Protein AF-A0A962M1P3-F1 (afdb_monomer)

Foldseek 3Di:
DLVVLQVVLVVLQVVLVVQVVCLVPPCVVPDDPVVSVVSVVVSVVSNVVSVVSNVLSVVCVVCVPDPVSD

Structure (mmCIF, N/CA/C/O backbone):
data_AF-A0A962M1P3-F1
#
_entry.id   AF-A0A962M1P3-F1
#
loop_
_atom_site.group_PDB
_atom_site.id
_atom_site.type_symbol
_atom_site.label_atom_id
_atom_site.label_alt_id
_atom_site.label_comp_id
_atom_site.label_asym_id
_atom_site.label_entity_id
_atom_site.label_seq_id
_atom_site.pdbx_PDB_ins_code
_atom_site.Cartn_x
_atom_site.Cartn_y
_atom_site.Cartn_z
_atom_site.occupancy
_atom_site.B_iso_or_equiv
_atom_site.auth_seq_id
_atom_site.auth_comp_id
_atom_site.auth_asym_id
_atom_site.auth_atom_id
_atom_site.pdbx_PDB_model_num
ATOM 1 N N . MET A 1 1 ? -15.873 -6.614 13.393 1.00 85.62 1 MET A N 1
ATOM 2 C CA . MET A 1 1 ? -15.160 -6.361 12.118 1.00 85.62 1 MET A CA 1
ATOM 3 C C . MET A 1 1 ? -13.630 -6.398 12.184 1.00 85.62 1 MET A C 1
ATOM 5 O O . MET A 1 1 ? -13.021 -6.593 11.142 1.00 85.62 1 MET A O 1
ATOM 9 N N . ALA A 1 2 ? -12.985 -6.300 13.359 1.00 92.19 2 ALA A N 1
ATOM 10 C CA . ALA A 1 2 ? -11.515 -6.247 13.473 1.00 92.19 2 ALA A CA 1
ATOM 11 C C . ALA A 1 2 ? -10.756 -7.314 12.657 1.00 92.19 2 ALA A C 1
ATOM 13 O O . ALA A 1 2 ? -9.853 -6.971 11.901 1.00 92.19 2 ALA A O 1
ATOM 14 N N . LYS A 1 3 ? -11.158 -8.594 12.750 1.00 92.94 3 LYS A N 1
ATOM 15 C CA . LYS A 1 3 ? -10.539 -9.686 11.976 1.00 92.94 3 LYS A CA 1
ATOM 16 C C . LYS A 1 3 ? -10.565 -9.415 10.469 1.00 92.94 3 LYS A C 1
ATOM 18 O O . LYS A 1 3 ? -9.540 -9.565 9.824 1.00 92.94 3 LYS A O 1
ATOM 23 N N . VAL A 1 4 ? -11.704 -8.965 9.938 1.00 95.31 4 VAL A N 1
ATOM 24 C CA . VAL A 1 4 ? -11.864 -8.651 8.510 1.00 95.31 4 VAL A CA 1
ATOM 25 C C . VAL A 1 4 ? -10.911 -7.531 8.099 1.00 95.31 4 VAL A C 1
ATOM 27 O O . VAL A 1 4 ? -10.171 -7.695 7.135 1.00 95.31 4 VAL A O 1
ATOM 30 N N . PHE A 1 5 ? -10.865 -6.429 8.855 1.00 95.81 5 PHE A N 1
ATOM 31 C CA . PHE A 1 5 ? -9.960 -5.316 8.555 1.00 95.81 5 PHE A CA 1
ATOM 32 C C . PHE A 1 5 ? -8.488 -5.725 8.598 1.00 95.81 5 PHE A C 1
ATOM 34 O O . PHE A 1 5 ? -7.737 -5.364 7.699 1.00 95.81 5 PHE A O 1
ATOM 41 N N . ILE A 1 6 ? -8.082 -6.520 9.591 1.00 97.31 6 ILE A N 1
ATOM 42 C CA . ILE A 1 6 ? -6.701 -7.004 9.697 1.00 97.31 6 ILE A CA 1
ATOM 43 C C . ILE A 1 6 ? -6.365 -7.933 8.523 1.00 97.31 6 ILE A C 1
ATOM 45 O O . ILE A 1 6 ? -5.328 -7.749 7.894 1.00 97.31 6 ILE A O 1
ATOM 49 N N . THR A 1 7 ? -7.243 -8.879 8.170 1.00 98.19 7 THR A N 1
ATOM 50 C CA . THR A 1 7 ? -7.030 -9.767 7.014 1.00 98.19 7 THR A CA 1
ATOM 51 C C . THR A 1 7 ? -6.907 -8.978 5.712 1.00 98.19 7 THR A C 1
ATOM 53 O O . THR A 1 7 ? -5.982 -9.219 4.937 1.00 98.19 7 THR A O 1
ATOM 56 N N . LEU A 1 8 ? -7.795 -8.007 5.478 1.00 98.25 8 LEU A N 1
ATOM 57 C CA . LEU A 1 8 ? -7.733 -7.155 4.291 1.00 98.25 8 LEU A CA 1
ATOM 58 C C . LEU A 1 8 ? -6.464 -6.297 4.274 1.00 98.25 8 LEU A C 1
ATOM 60 O O . LEU A 1 8 ? -5.826 -6.197 3.231 1.00 98.25 8 LEU A O 1
ATOM 64 N N . ALA A 1 9 ? -6.050 -5.741 5.415 1.00 98.38 9 ALA A N 1
ATOM 65 C CA . ALA A 1 9 ? -4.804 -4.988 5.526 1.00 98.38 9 ALA A CA 1
ATOM 66 C C . ALA A 1 9 ? -3.576 -5.852 5.207 1.00 98.38 9 ALA A C 1
ATOM 68 O O . ALA A 1 9 ? -2.680 -5.400 4.497 1.00 98.38 9 ALA A O 1
ATOM 69 N N . SER A 1 10 ? -3.543 -7.106 5.672 1.00 98.44 10 SER A N 1
ATOM 70 C CA . SER A 1 10 ? -2.460 -8.047 5.362 1.00 98.44 10 SER A CA 1
ATOM 71 C C . SER A 1 10 ? -2.398 -8.392 3.873 1.00 98.44 10 SER A C 1
ATOM 73 O O . SER A 1 10 ? -1.318 -8.358 3.287 1.00 98.44 10 SER A O 1
ATOM 75 N N . LEU A 1 11 ? -3.542 -8.684 3.245 1.00 98.75 11 LEU A N 1
ATOM 76 C CA . LEU A 1 11 ? -3.605 -8.974 1.807 1.00 98.75 11 LEU A CA 1
ATOM 77 C C . LEU A 1 11 ? -3.223 -7.749 0.967 1.00 98.75 11 LEU A C 1
ATOM 79 O O . LEU A 1 11 ? -2.430 -7.862 0.036 1.00 98.75 11 LEU A O 1
ATOM 83 N N . SER A 1 12 ? -3.737 -6.573 1.329 1.00 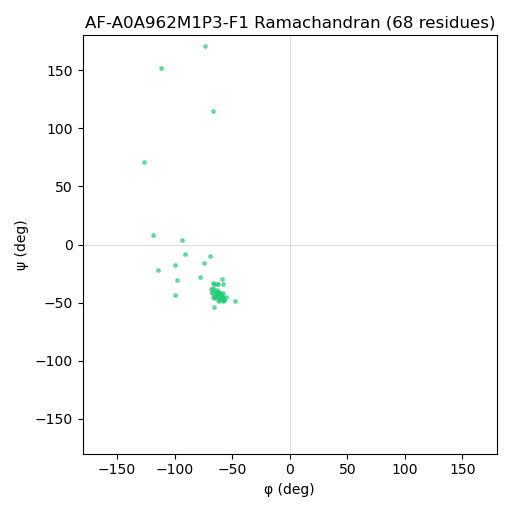98.62 12 SER A N 1
ATOM 84 C CA . SER A 1 12 ? -3.401 -5.294 0.696 1.00 98.62 12 SER A CA 1
ATOM 85 C C . SER A 1 12 ? -1.902 -4.992 0.813 1.00 98.62 12 SER A C 1
ATOM 87 O O . SER A 1 12 ? -1.243 -4.700 -0.182 1.00 98.62 12 SER A O 1
ATOM 89 N N . GLY A 1 13 ? -1.322 -5.161 2.006 1.00 98.62 13 GLY A N 1
ATOM 90 C CA . GLY A 1 13 ? 0.108 -4.957 2.242 1.00 98.62 13 GLY A CA 1
ATOM 91 C C . GLY A 1 13 ? 0.985 -5.920 1.440 1.00 98.62 13 GLY A C 1
ATOM 92 O O . GLY A 1 13 ? 1.976 -5.497 0.847 1.00 98.62 13 GLY A O 1
ATOM 93 N N . MET A 1 14 ? 0.592 -7.196 1.352 1.00 98.69 14 MET A N 1
ATOM 94 C CA . MET A 1 14 ? 1.258 -8.181 0.493 1.00 98.69 14 MET A CA 1
ATOM 95 C C . MET A 1 14 ? 1.265 -7.722 -0.971 1.00 98.69 14 MET A C 1
ATOM 97 O O . MET A 1 14 ? 2.318 -7.726 -1.607 1.00 98.69 14 MET A O 1
ATOM 101 N N . LEU A 1 15 ? 0.122 -7.272 -1.497 1.00 98.75 15 LEU A N 1
ATOM 102 C CA . LEU A 1 15 ? 0.027 -6.769 -2.869 1.00 98.75 15 LEU A CA 1
ATOM 103 C C . LEU A 1 15 ? 0.876 -5.511 -3.084 1.00 98.75 15 LEU A C 1
ATOM 105 O O . LEU A 1 15 ? 1.547 -5.410 -4.109 1.00 98.75 15 LEU A O 1
ATOM 109 N N . ALA A 1 16 ? 0.902 -4.580 -2.127 1.00 98.56 16 ALA A N 1
ATOM 110 C CA . ALA A 1 16 ? 1.758 -3.395 -2.201 1.00 98.56 16 ALA A CA 1
ATOM 111 C C . ALA A 1 16 ? 3.246 -3.775 -2.334 1.00 98.56 16 ALA A C 1
ATOM 113 O O . ALA A 1 16 ? 3.951 -3.211 -3.172 1.00 98.56 16 ALA A O 1
ATOM 114 N N . VAL A 1 17 ? 3.710 -4.782 -1.582 1.00 98.31 17 VAL A N 1
ATOM 115 C CA . VAL A 1 17 ? 5.081 -5.315 -1.695 1.00 98.31 17 VAL A CA 1
ATOM 116 C C . VAL A 1 17 ? 5.308 -5.986 -3.050 1.00 98.31 17 VAL A C 1
ATOM 118 O O . VAL A 1 17 ? 6.313 -5.701 -3.705 1.00 98.31 17 VAL A O 1
ATOM 121 N N . CYS A 1 18 ? 4.379 -6.832 -3.508 1.00 98.69 18 CYS A N 1
ATOM 122 C 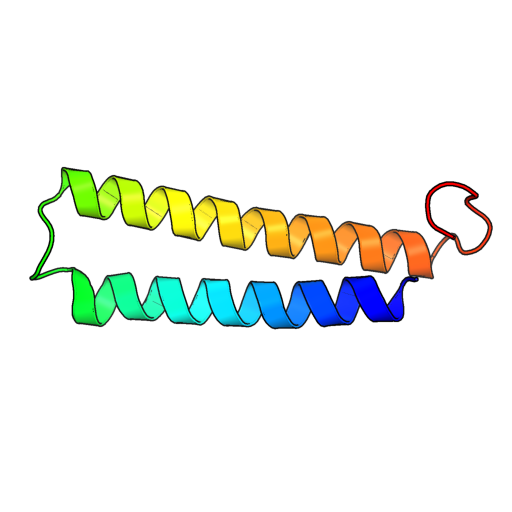CA . CYS A 1 18 ? 4.474 -7.484 -4.816 1.00 98.69 18 CYS A CA 1
ATOM 123 C C . CYS A 1 18 ? 4.581 -6.463 -5.955 1.00 98.69 18 CYS A C 1
ATOM 125 O O . CYS A 1 18 ? 5.451 -6.594 -6.817 1.00 98.69 18 CYS A O 1
ATOM 127 N N . PHE A 1 19 ? 3.749 -5.419 -5.948 1.00 98.56 19 PHE A N 1
ATOM 128 C CA . PHE A 1 19 ? 3.793 -4.368 -6.963 1.00 98.56 19 PHE A CA 1
ATOM 129 C C . PHE A 1 19 ? 5.055 -3.511 -6.866 1.00 98.56 19 PHE A C 1
ATOM 131 O O . PHE A 1 19 ? 5.645 -3.196 -7.898 1.00 98.56 19 PHE A O 1
ATOM 138 N N . GLY A 1 20 ? 5.529 -3.192 -5.659 1.00 98.19 20 GLY A N 1
ATOM 139 C CA . GLY A 1 20 ? 6.806 -2.498 -5.476 1.00 98.19 20 GLY A CA 1
ATOM 140 C C . GLY A 1 20 ? 7.988 -3.286 -6.044 1.00 98.19 20 GLY A C 1
ATOM 141 O O . GLY A 1 20 ? 8.788 -2.745 -6.810 1.00 98.19 20 GLY A O 1
ATOM 142 N N . ALA A 1 21 ? 8.061 -4.586 -5.745 1.00 98.12 21 ALA A N 1
ATOM 143 C CA . ALA A 1 21 ? 9.089 -5.470 -6.288 1.00 98.12 21 ALA A CA 1
ATOM 144 C C . ALA A 1 21 ? 8.988 -5.593 -7.816 1.00 98.12 21 ALA A C 1
ATOM 146 O O . ALA A 1 21 ? 10.007 -5.507 -8.503 1.00 98.12 21 ALA A O 1
ATOM 147 N N . PHE A 1 22 ? 7.773 -5.733 -8.352 1.00 98.06 22 PHE A N 1
ATOM 148 C CA . PHE A 1 22 ? 7.529 -5.770 -9.793 1.00 98.06 22 PHE A CA 1
ATOM 149 C C . PHE A 1 22 ? 7.996 -4.482 -10.487 1.00 98.06 22 PHE A C 1
ATOM 151 O O . PHE A 1 22 ? 8.706 -4.553 -11.491 1.00 98.06 22 PHE A O 1
ATOM 158 N N . GLY A 1 23 ? 7.690 -3.312 -9.921 1.00 97.38 23 GLY A N 1
ATOM 159 C CA . GLY A 1 23 ? 8.171 -2.026 -10.428 1.00 97.38 23 GLY A CA 1
ATOM 160 C C . GLY A 1 23 ? 9.696 -1.951 -10.487 1.00 97.38 23 GLY A C 1
ATOM 161 O O . GLY A 1 23 ? 10.268 -1.615 -11.525 1.00 97.38 23 GLY A O 1
ATOM 162 N N . ALA A 1 24 ? 10.360 -2.328 -9.391 1.00 95.75 24 ALA A N 1
ATOM 163 C CA . ALA A 1 24 ? 11.814 -2.249 -9.268 1.00 95.75 24 ALA A CA 1
ATOM 1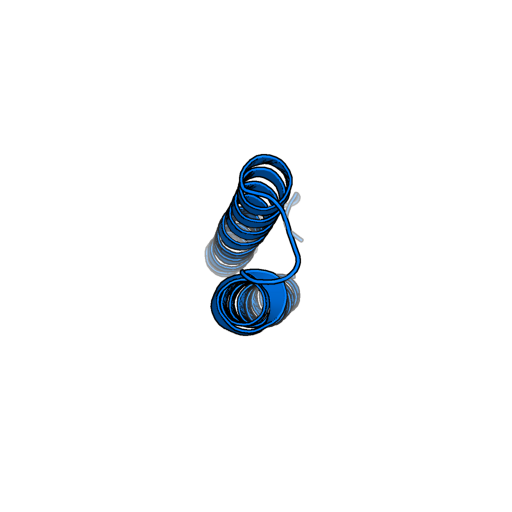64 C C . ALA A 1 24 ? 12.569 -3.204 -10.210 1.00 95.75 24 ALA A C 1
ATOM 166 O O . ALA A 1 24 ? 13.618 -2.830 -10.734 1.00 95.75 24 ALA A O 1
ATOM 167 N N . HIS A 1 25 ? 12.047 -4.416 -10.429 1.00 96.19 25 HIS A N 1
ATOM 168 C CA . HIS A 1 25 ? 12.758 -5.464 -11.172 1.00 96.19 25 HIS A CA 1
ATOM 169 C C . HIS A 1 25 ? 12.303 -5.591 -12.628 1.00 96.19 25 HIS A C 1
ATOM 171 O O . HIS A 1 25 ? 13.140 -5.729 -13.516 1.00 96.19 25 HIS A O 1
ATOM 177 N N . ALA A 1 26 ? 10.995 -5.556 -12.891 1.00 96.12 26 ALA A N 1
ATOM 178 C CA . ALA A 1 26 ? 10.443 -5.847 -14.215 1.00 96.12 26 ALA A CA 1
ATOM 179 C C . ALA A 1 26 ? 10.133 -4.585 -15.030 1.00 96.12 26 ALA A C 1
ATOM 181 O O . ALA A 1 26 ? 10.212 -4.613 -16.259 1.00 96.12 26 ALA A O 1
ATOM 182 N N . LEU A 1 27 ? 9.774 -3.486 -14.359 1.00 95.88 27 LEU A N 1
ATOM 183 C CA . LEU A 1 27 ? 9.212 -2.306 -15.020 1.00 95.88 27 LEU A CA 1
ATOM 184 C C . LEU A 1 27 ? 10.237 -1.184 -15.261 1.00 95.88 27 LEU A C 1
ATOM 186 O O . LEU A 1 27 ? 10.031 -0.344 -16.134 1.00 95.88 27 LEU A O 1
ATOM 190 N N . LYS A 1 28 ? 11.379 -1.204 -14.559 1.00 92.44 28 LYS A N 1
ATOM 191 C CA . LYS A 1 28 ? 12.438 -0.179 -14.646 1.00 92.44 28 LYS A CA 1
ATOM 192 C C . LYS A 1 28 ? 13.029 0.035 -16.033 1.00 92.44 28 LYS A C 1
ATOM 194 O O . LYS A 1 28 ? 13.372 1.158 -16.367 1.00 92.44 28 LYS A O 1
ATOM 199 N 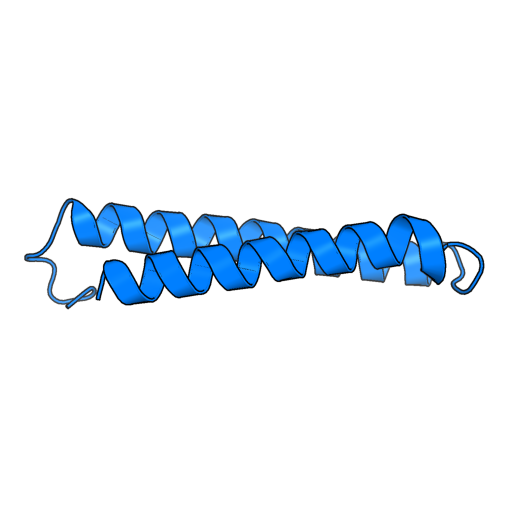N . SER A 1 29 ? 13.136 -1.009 -16.845 1.00 94.50 29 SER A N 1
ATOM 200 C CA . SER 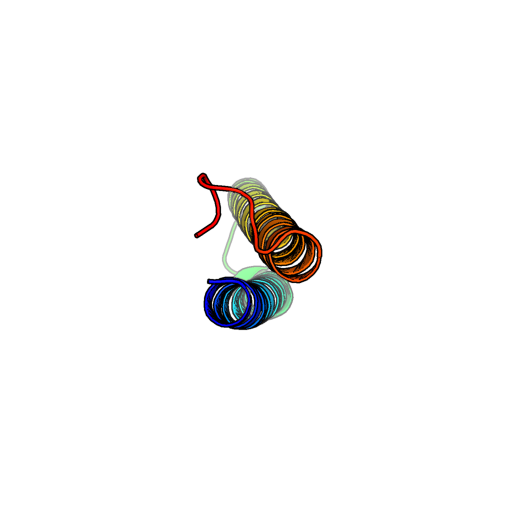A 1 29 ? 13.626 -0.907 -18.227 1.00 94.50 29 SER A CA 1
ATOM 201 C C . SER A 1 29 ? 12.507 -0.740 -19.261 1.00 94.50 29 SER A C 1
ATOM 203 O O . SER A 1 29 ? 12.771 -0.773 -20.462 1.00 94.50 29 SER A O 1
ATOM 205 N N . ARG A 1 30 ? 11.249 -0.629 -18.815 1.00 96.75 30 ARG A N 1
ATOM 206 C CA . ARG A 1 30 ? 10.055 -0.594 -19.674 1.00 96.75 30 ARG A CA 1
ATOM 207 C C . ARG A 1 30 ? 9.315 0.739 -19.630 1.00 96.75 30 ARG A C 1
ATOM 209 O O . ARG A 1 30 ? 8.571 1.023 -20.561 1.00 96.75 30 ARG A O 1
ATOM 216 N N . LEU A 1 31 ? 9.499 1.516 -18.568 1.00 96.75 31 LEU A N 1
ATOM 217 C CA . LEU A 1 31 ? 8.902 2.835 -18.392 1.00 96.75 31 LEU A CA 1
ATOM 218 C C . LEU A 1 31 ? 9.972 3.920 -18.448 1.00 96.75 31 LEU A C 1
ATOM 220 O O . LEU A 1 31 ? 11.121 3.679 -18.082 1.00 96.75 31 LEU A O 1
ATOM 224 N N . ASP A 1 32 ? 9.568 5.110 -18.884 1.00 97.81 32 ASP A N 1
ATOM 225 C CA . ASP A 1 32 ? 10.368 6.315 -18.707 1.00 97.81 32 ASP A CA 1
ATOM 226 C C . ASP A 1 32 ? 10.343 6.782 -17.241 1.00 97.81 32 ASP A C 1
ATOM 228 O O . ASP A 1 32 ? 9.585 6.275 -16.404 1.00 97.81 32 ASP A O 1
ATOM 232 N N . ASP A 1 33 ? 11.190 7.757 -16.914 1.00 96.75 33 ASP A N 1
ATOM 233 C CA . ASP A 1 33 ? 11.343 8.234 -15.537 1.00 96.75 33 ASP A CA 1
ATOM 234 C C . ASP A 1 33 ? 10.046 8.838 -14.980 1.00 96.75 33 ASP A C 1
ATOM 236 O O . ASP A 1 33 ? 9.736 8.670 -13.798 1.00 96.75 33 ASP A O 1
ATOM 240 N N . TYR A 1 34 ? 9.253 9.497 -15.832 1.00 97.88 34 TYR A N 1
ATOM 241 C CA . TYR A 1 34 ? 7.972 10.070 -15.434 1.00 97.88 34 TYR A CA 1
ATOM 242 C C . TYR A 1 34 ? 6.964 8.980 -15.053 1.00 97.88 34 TYR A C 1
ATOM 244 O O . TYR A 1 34 ? 6.430 8.997 -13.940 1.00 97.88 34 TYR A O 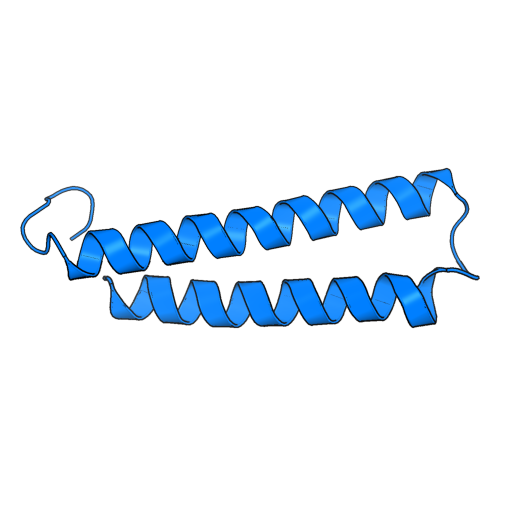1
ATOM 252 N N . ALA A 1 35 ? 6.726 8.000 -15.929 1.00 98.06 35 ALA A N 1
ATOM 253 C CA . ALA A 1 35 ? 5.788 6.917 -15.654 1.00 98.06 35 ALA A CA 1
ATOM 254 C C . ALA A 1 35 ? 6.271 6.020 -14.506 1.00 98.06 35 ALA A C 1
ATOM 256 O O . ALA A 1 35 ? 5.453 5.552 -13.710 1.00 98.06 35 ALA A O 1
ATOM 257 N N . MET A 1 36 ? 7.586 5.821 -14.365 1.00 98.19 36 MET A N 1
ATOM 258 C CA . MET A 1 36 ? 8.152 5.137 -13.201 1.00 98.19 36 MET A CA 1
ATOM 259 C C . MET A 1 36 ? 7.867 5.907 -11.906 1.00 98.19 36 MET A C 1
ATOM 261 O O . MET A 1 36 ? 7.467 5.300 -10.911 1.00 98.19 36 MET A O 1
ATOM 265 N N . GLY A 1 37 ? 8.008 7.235 -11.917 1.00 98.31 37 GLY A N 1
ATOM 266 C CA . GLY A 1 37 ? 7.636 8.091 -10.790 1.00 98.31 37 GLY A CA 1
ATOM 267 C C . GLY A 1 37 ? 6.164 7.929 -10.403 1.00 98.31 37 GLY A C 1
ATOM 268 O O . GLY A 1 37 ? 5.858 7.675 -9.238 1.00 98.31 37 GLY A O 1
ATOM 269 N N . VAL A 1 38 ? 5.256 7.970 -11.383 1.00 98.44 38 VAL A N 1
ATOM 270 C CA . VAL A 1 38 ? 3.813 7.759 -11.158 1.00 98.44 38 VAL A CA 1
ATOM 271 C C . VAL A 1 38 ? 3.536 6.379 -10.555 1.00 98.44 38 VAL A C 1
ATOM 273 O O . VAL A 1 38 ? 2.786 6.269 -9.582 1.00 98.44 38 VAL A O 1
ATOM 276 N N . PHE A 1 39 ? 4.163 5.325 -11.086 1.00 98.25 39 PHE A N 1
ATOM 277 C CA . PHE A 1 39 ? 4.018 3.969 -10.558 1.00 98.25 39 PHE A CA 1
ATOM 278 C C . PHE A 1 39 ? 4.480 3.879 -9.097 1.00 98.25 39 PHE A C 1
ATOM 280 O O . PHE A 1 39 ? 3.775 3.318 -8.257 1.00 98.25 39 PHE A O 1
ATOM 287 N N . GLN A 1 40 ? 5.632 4.467 -8.766 1.00 98.12 40 GLN A N 1
ATOM 288 C CA . GLN A 1 40 ? 6.140 4.490 -7.393 1.00 98.12 40 GLN A CA 1
ATOM 289 C C . GLN A 1 40 ? 5.203 5.241 -6.446 1.00 98.12 40 GLN A C 1
ATOM 291 O O . GLN A 1 40 ? 4.925 4.738 -5.357 1.00 98.12 40 GLN A O 1
ATOM 296 N N . THR A 1 41 ? 4.665 6.394 -6.853 1.00 98.50 41 THR A N 1
ATOM 297 C CA . THR A 1 41 ? 3.676 7.131 -6.053 1.00 98.50 41 THR A CA 1
ATOM 298 C C . THR A 1 41 ? 2.420 6.293 -5.808 1.00 98.50 41 THR A C 1
ATOM 300 O O . THR A 1 41 ? 1.946 6.221 -4.674 1.00 98.50 41 THR A O 1
ATOM 303 N N . ALA A 1 42 ? 1.914 5.586 -6.822 1.00 98.50 42 ALA A N 1
ATOM 304 C CA . ALA A 1 42 ? 0.762 4.698 -6.664 1.00 98.50 42 ALA A CA 1
ATOM 305 C C . ALA A 1 42 ? 1.042 3.547 -5.678 1.00 98.50 42 ALA A C 1
ATOM 307 O O . ALA A 1 42 ? 0.221 3.269 -4.800 1.00 98.50 42 ALA A O 1
ATOM 308 N N . VAL A 1 43 ? 2.217 2.910 -5.767 1.00 98.50 43 VAL A N 1
ATOM 309 C CA . VAL A 1 43 ? 2.640 1.867 -4.814 1.00 98.50 43 VAL A CA 1
ATOM 310 C C . VAL A 1 43 ? 2.766 2.428 -3.394 1.00 98.50 43 VAL A C 1
ATOM 312 O O . VAL A 1 43 ? 2.308 1.784 -2.449 1.00 98.50 43 VAL A O 1
ATOM 315 N N . GLN A 1 44 ? 3.320 3.632 -3.223 1.00 98.62 44 GLN A N 1
ATOM 316 C CA . GLN A 1 44 ? 3.400 4.292 -1.915 1.00 98.62 44 GLN A CA 1
ATOM 317 C C . GLN A 1 44 ? 2.010 4.549 -1.329 1.00 98.62 44 GLN A C 1
ATOM 319 O O . GLN A 1 44 ? 1.765 4.216 -0.170 1.00 98.62 44 GLN A O 1
ATOM 324 N N . TYR A 1 45 ? 1.072 5.074 -2.121 1.00 98.69 45 TYR A N 1
ATOM 325 C CA . TYR A 1 45 ? -0.308 5.271 -1.671 1.00 98.69 45 TYR A CA 1
ATOM 326 C C . TYR A 1 45 ? -0.965 3.958 -1.256 1.00 98.69 45 TYR A C 1
ATOM 328 O O . TYR 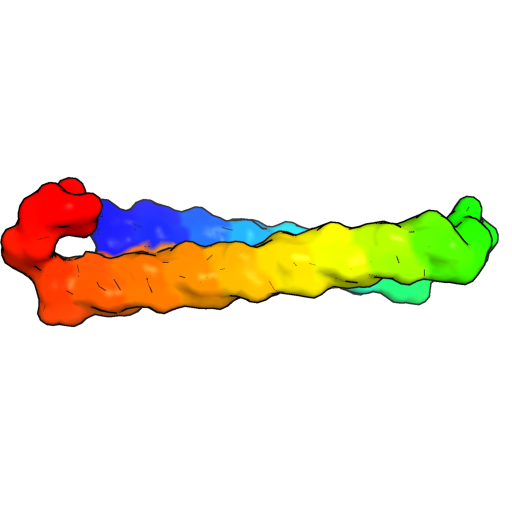A 1 45 ? -1.607 3.912 -0.206 1.00 98.69 45 TYR A O 1
ATOM 336 N N . HIS A 1 46 ? -0.768 2.884 -2.019 1.00 98.69 46 HIS A N 1
ATOM 337 C CA . HIS A 1 46 ? -1.284 1.561 -1.676 1.00 98.69 46 HIS A CA 1
ATOM 338 C C . HIS A 1 46 ? -0.679 1.030 -0.364 1.00 98.69 46 HIS A C 1
ATOM 340 O O . HIS A 1 46 ? -1.401 0.518 0.497 1.00 98.69 46 HIS A O 1
ATOM 346 N N . PHE A 1 47 ? 0.627 1.209 -0.154 1.00 98.62 47 PHE A N 1
ATOM 347 C CA . PHE A 1 47 ? 1.294 0.827 1.090 1.00 98.62 47 PHE A CA 1
ATOM 348 C C . PHE A 1 47 ? 0.748 1.611 2.293 1.00 98.62 47 PHE A C 1
ATOM 350 O O . PHE A 1 47 ? 0.353 1.007 3.292 1.00 98.62 47 PHE A O 1
ATOM 357 N N . TYR A 1 48 ? 0.627 2.938 2.183 1.00 98.75 48 TYR A N 1
ATOM 358 C CA . TYR A 1 48 ? 0.070 3.769 3.254 1.00 98.75 48 TYR A CA 1
ATOM 359 C C . TYR A 1 48 ? -1.391 3.433 3.564 1.00 98.75 48 TYR A C 1
ATOM 361 O O . TYR A 1 48 ? -1.756 3.361 4.736 1.00 98.75 48 TYR A O 1
ATOM 369 N N . HIS A 1 49 ? -2.218 3.149 2.555 1.00 98.50 49 HIS A N 1
ATOM 370 C CA . HIS A 1 49 ? -3.598 2.710 2.784 1.00 98.50 49 HIS A CA 1
ATOM 371 C C . HIS A 1 49 ? -3.668 1.334 3.452 1.00 98.50 49 HIS A C 1
ATOM 373 O O . HIS A 1 49 ? -4.538 1.111 4.291 1.00 98.50 49 HIS A O 1
ATOM 379 N N . SER A 1 50 ? -2.725 0.438 3.157 1.00 98.69 50 SER A N 1
ATOM 380 C CA . SER A 1 50 ? -2.624 -0.856 3.844 1.00 98.69 50 SER A CA 1
ATOM 381 C C . SER A 1 50 ? -2.324 -0.668 5.337 1.00 98.69 50 SER A C 1
ATOM 383 O O . SER A 1 50 ? -2.945 -1.317 6.179 1.00 98.69 50 SER A O 1
ATOM 385 N N . LEU A 1 51 ? -1.433 0.270 5.684 1.00 98.50 51 LEU A N 1
ATOM 386 C CA . LEU A 1 51 ? -1.145 0.630 7.078 1.00 98.50 51 LEU A CA 1
ATOM 387 C C . LEU A 1 51 ? -2.330 1.323 7.760 1.00 98.50 51 LEU A C 1
ATOM 389 O O 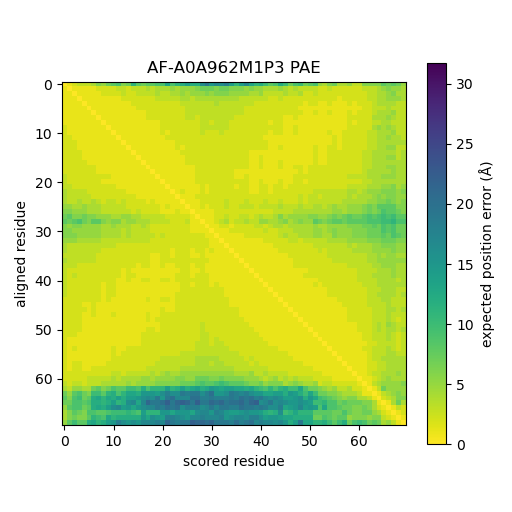. LEU A 1 51 ? -2.648 1.005 8.905 1.00 98.50 51 LEU A O 1
ATOM 393 N N . ALA A 1 52 ? -3.010 2.235 7.064 1.00 98.38 52 ALA A N 1
ATOM 394 C CA . ALA A 1 52 ? -4.206 2.894 7.582 1.00 98.38 52 ALA A CA 1
ATOM 395 C C . ALA A 1 52 ? -5.317 1.873 7.884 1.00 98.38 52 ALA A C 1
ATOM 397 O O . ALA A 1 52 ? -5.928 1.915 8.951 1.00 98.38 52 ALA A O 1
ATOM 398 N N . LEU A 1 53 ? -5.528 0.902 6.991 1.00 98.06 53 LEU A N 1
ATOM 399 C CA . LEU A 1 53 ? -6.497 -0.174 7.190 1.00 98.06 53 LEU A CA 1
ATOM 400 C C . LEU A 1 53 ? -6.109 -1.088 8.361 1.00 98.06 53 LEU A C 1
ATOM 402 O O . LEU A 1 53 ? -6.972 -1.478 9.150 1.00 98.06 53 LEU A O 1
ATOM 406 N N . LEU A 1 54 ? -4.814 -1.382 8.522 1.00 98.19 54 LEU A N 1
ATOM 407 C CA . LEU A 1 54 ? -4.315 -2.116 9.685 1.00 98.19 54 LEU A CA 1
ATOM 408 C C . LEU A 1 54 ? -4.616 -1.356 10.980 1.00 98.19 54 LEU A C 1
ATOM 410 O O . LEU A 1 54 ? -5.116 -1.954 11.932 1.00 98.19 54 LEU A O 1
ATOM 414 N N . ALA A 1 55 ? -4.367 -0.044 11.007 1.00 97.31 55 ALA A N 1
ATOM 415 C CA . ALA A 1 55 ? -4.666 0.800 12.159 1.00 97.31 55 ALA A CA 1
ATOM 416 C C . ALA A 1 55 ? -6.162 0.771 12.510 1.00 97.31 55 ALA A C 1
ATOM 418 O O . ALA A 1 55 ? -6.503 0.590 13.677 1.00 97.31 55 ALA A O 1
ATOM 419 N N . VAL A 1 56 ? -7.060 0.841 11.518 1.00 95.88 56 VAL A N 1
ATOM 420 C CA . VAL A 1 56 ? -8.512 0.670 11.730 1.00 95.88 56 VAL A CA 1
ATOM 421 C C . VAL A 1 56 ? -8.820 -0.694 12.354 1.00 95.88 56 VAL A C 1
ATOM 423 O O . VAL A 1 56 ? -9.581 -0.774 13.322 1.00 95.88 56 VAL A O 1
ATOM 426 N N . GLY A 1 57 ? -8.202 -1.767 11.855 1.00 95.69 57 GLY A N 1
ATOM 427 C CA . GLY A 1 57 ? -8.350 -3.112 12.413 1.00 95.69 57 GLY A CA 1
ATOM 428 C C . GLY A 1 57 ? -7.909 -3.213 13.875 1.00 95.69 57 GLY A C 1
ATOM 429 O O . GLY A 1 57 ? -8.643 -3.766 14.697 1.00 95.69 57 GLY A O 1
ATOM 430 N N . VAL A 1 58 ? -6.760 -2.624 14.218 1.00 95.81 58 VAL A N 1
ATOM 431 C CA . VAL A 1 58 ? -6.222 -2.580 15.590 1.00 95.81 58 VAL A CA 1
ATOM 432 C C . VAL A 1 58 ? -7.109 -1.740 16.511 1.00 95.81 58 VAL A C 1
ATOM 434 O O . VAL A 1 58 ? -7.449 -2.185 17.602 1.00 95.81 58 VAL A O 1
ATOM 437 N N . ILE A 1 59 ? -7.558 -0.562 16.073 1.00 94.44 59 ILE A N 1
ATOM 438 C CA . ILE A 1 59 ? -8.462 0.292 16.862 1.00 94.44 59 ILE A CA 1
ATOM 439 C C . ILE A 1 59 ? -9.786 -0.431 17.132 1.00 94.44 59 ILE A C 1
ATOM 441 O O . ILE A 1 59 ? -10.281 -0.404 18.260 1.00 94.44 59 ILE A O 1
ATOM 445 N N . THR A 1 60 ? -10.327 -1.127 16.128 1.00 93.69 60 THR A N 1
ATOM 446 C CA . THR A 1 60 ? -11.552 -1.933 16.262 1.00 93.69 60 THR A CA 1
ATOM 447 C C . THR A 1 60 ? -11.367 -3.086 17.252 1.00 93.69 60 THR A C 1
ATOM 449 O O . THR A 1 60 ? -12.310 -3.449 17.952 1.00 93.69 60 THR A O 1
ATOM 452 N N . LEU A 1 61 ? -10.164 -3.668 17.325 1.00 91.81 61 LEU A N 1
ATOM 453 C CA . LEU A 1 61 ? -9.836 -4.711 18.298 1.00 91.81 61 LEU A CA 1
ATOM 454 C C . LEU A 1 61 ? -9.813 -4.157 19.731 1.00 91.81 61 LEU A C 1
ATOM 456 O O . LEU A 1 61 ? -10.327 -4.809 20.637 1.00 91.81 61 LEU A O 1
ATOM 460 N N . SER A 1 62 ? -9.265 -2.955 19.924 1.00 90.00 62 SER A N 1
ATOM 461 C CA . SER A 1 62 ? -9.151 -2.312 21.240 1.00 90.00 62 SER A CA 1
ATOM 462 C C . SER A 1 62 ? -10.456 -1.674 21.736 1.00 90.00 62 SER A C 1
ATOM 464 O O . SER A 1 62 ? -10.664 -1.584 22.941 1.00 90.00 62 SER A O 1
ATOM 466 N N . HIS A 1 63 ? -11.345 -1.241 20.834 1.00 87.62 63 HIS A N 1
ATOM 467 C CA . HIS A 1 63 ? -12.609 -0.567 21.171 1.00 87.62 63 HIS A CA 1
ATOM 468 C C . HIS A 1 63 ? -13.825 -1.250 20.514 1.00 87.62 63 HIS A C 1
ATOM 470 O O . HIS A 1 63 ? -14.457 -0.681 19.620 1.00 87.62 63 HIS A O 1
ATOM 476 N N . PRO A 1 64 ? -14.217 -2.455 20.971 1.00 75.81 64 PRO A N 1
ATOM 477 C CA . PRO A 1 64 ? -15.291 -3.237 20.348 1.00 75.81 64 PRO A CA 1
ATOM 478 C C . PRO A 1 64 ? -16.705 -2.638 20.509 1.00 75.81 64 PRO A C 1
ATOM 480 O O . PRO A 1 64 ? -17.658 -3.117 19.893 1.00 75.81 64 PRO A O 1
ATOM 483 N N . GLN A 1 65 ? -16.873 -1.607 21.345 1.00 78.69 65 GLN A N 1
ATOM 484 C CA . GLN A 1 65 ? -18.166 -0.957 21.603 1.00 78.69 65 GLN A CA 1
ATOM 485 C C . GLN A 1 65 ? -18.466 0.225 20.666 1.00 78.69 65 GLN A C 1
ATOM 487 O O . GLN A 1 65 ? -19.589 0.727 20.665 1.00 78.69 65 GLN A O 1
ATOM 492 N N . THR A 1 66 ? -17.504 0.661 19.849 1.00 80.19 66 THR A N 1
ATOM 493 C CA . THR A 1 66 ? -17.675 1.805 18.944 1.00 80.19 66 THR A CA 1
ATOM 494 C C . THR A 1 66 ? -18.696 1.487 17.851 1.00 80.19 66 THR A C 1
ATOM 496 O O . THR A 1 66 ? -18.446 0.642 16.996 1.00 80.19 66 THR A O 1
ATOM 499 N N . ALA A 1 67 ? -19.832 2.193 17.840 1.00 73.38 67 ALA A N 1
ATOM 500 C CA . ALA A 1 67 ? -20.918 1.960 16.880 1.00 73.38 67 ALA A CA 1
ATOM 501 C C . ALA A 1 67 ? -20.491 2.126 15.407 1.00 73.38 67 ALA A C 1
ATOM 503 O O . ALA A 1 67 ? -21.018 1.434 14.547 1.00 73.38 67 ALA A O 1
ATOM 504 N N . LEU A 1 68 ? -19.507 2.990 15.130 1.00 75.50 68 LEU A N 1
ATOM 505 C CA . LEU A 1 68 ? -18.967 3.227 13.783 1.00 75.50 68 LEU A CA 1
ATOM 506 C C . LEU A 1 68 ? -18.059 2.096 13.259 1.00 75.50 68 LEU A C 1
ATOM 508 O O . LEU A 1 68 ? -17.762 2.067 12.071 1.00 75.50 68 LEU A O 1
ATOM 512 N N . LEU A 1 69 ? -17.582 1.200 14.133 1.00 71.38 69 LEU A N 1
ATOM 513 C CA . LEU A 1 69 ? -16.623 0.127 13.806 1.00 71.38 69 LEU A CA 1
ATOM 514 C C . LEU A 1 69 ? -17.195 -1.283 14.066 1.00 71.38 69 LEU A C 1
ATOM 516 O O . LEU A 1 69 ? -16.462 -2.281 14.028 1.00 71.38 69 LEU A O 1
ATOM 520 N N . ARG A 1 70 ? -18.495 -1.353 14.368 1.00 65.25 70 ARG A N 1
ATOM 521 C CA . ARG A 1 70 ? -19.259 -2.595 14.524 1.00 65.25 70 ARG A CA 1
ATOM 522 C C . ARG A 1 70 ? -19.623 -3.197 13.179 1.00 65.25 70 ARG A C 1
ATOM 524 O O . ARG A 1 70 ? -19.573 -4.446 13.125 1.00 65.25 70 ARG A O 1
#

Mean predicted aligned error: 3.5 Å

Secondary structure (DSSP, 8-state):
-HHHHHHHHHHHHHHHHHHHHHIIIIITTTS-HHHHHHHHHHHHHHHHHHHHHHHHHHHHHH-TT-GGG-

pLDDT: mean 94.57, std 7.37, range [65.25, 98.75]

Nearest PDB structures (foldseek):
  8tsh-assembly1_F  TM=7.861E-01  e=3.376E+00  Caldimonas thermodepolymerans
  3i9w-assembly1_A  TM=4.491E-01  e=8.806E+00  Escherichia coli K-12

Radius of gyration: 15.65 Å; Cα contacts (8 Å, |Δi|>4): 58; chains: 1; bounding box: 34×20×41 Å

Sequen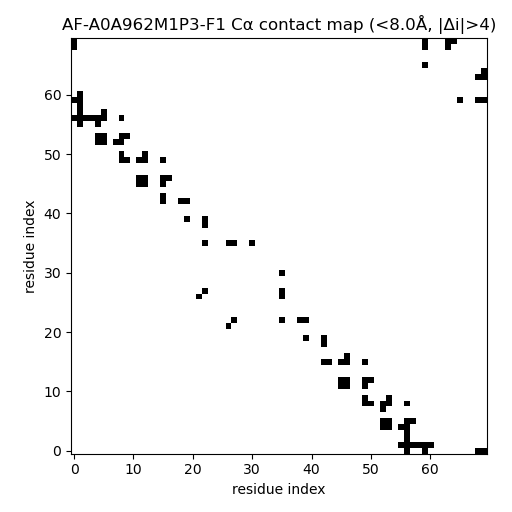ce (70 aa):
MAKVFITLASLSGMLAVCFGAFGAHALKSRLDDYAMGVFQTAVQYHFYHSLALLAVGVITLSHPQTALLR

Solvent-accessible surface area (backbone atoms only — not comparable to full-atom values): 3650 Å² total; per-residue (Å²): 83,26,69,60,34,37,54,50,14,53,54,42,36,51,49,25,50,53,50,47,52,42,43,69,71,69,36,59,89,75,45,55,73,66,59,45,50,53,51,50,52,52,36,49,53,43,38,52,51,17,52,51,37,33,50,52,12,51,51,28,63,77,45,73,81,42,80,93,56,93